Protein AF-A0AAW1Y6M0-F1 (afdb_monomer_lite)

pLDDT: mean 85.1, std 8.91, range [53.5, 96.62]

Organism: Rubus argutus (NCBI:txid59490)

InterPro domains:
  IPR032675 Leucine-rich repeat domain superfamily [G3DSA:3.80.10.10] (50-129)

Radius of gyration: 17.25 Å; chains: 1; bounding box: 47×34×32 Å

Structure (mmCIF, N/CA/C/O backbone):
data_AF-A0AAW1Y6M0-F1
#
_entry.id   AF-A0AAW1Y6M0-F1
#
loop_
_atom_site.group_PDB
_atom_site.id
_atom_site.type_symbol
_atom_site.label_atom_id
_atom_site.label_alt_id
_atom_site.label_comp_id
_atom_site.label_asym_id
_atom_site.label_entity_id
_atom_site.label_seq_id
_atom_site.pdbx_PDB_ins_code
_atom_site.Cartn_x
_atom_site.Cartn_y
_atom_site.Cartn_z
_atom_site.occupancy
_atom_site.B_iso_or_equiv
_atom_site.auth_seq_id
_atom_site.auth_comp_id
_atom_site.auth_asym_id
_atom_site.auth_atom_id
_atom_site.pdbx_PDB_model_num
ATOM 1 N N . MET A 1 1 ? -32.077 -2.156 14.453 1.00 53.50 1 MET A N 1
ATOM 2 C CA . MET A 1 1 ? -30.789 -2.657 14.988 1.00 53.50 1 MET A CA 1
ATOM 3 C C . MET A 1 1 ? -29.776 -1.527 14.926 1.00 53.50 1 MET A C 1
ATOM 5 O O . MET A 1 1 ? -29.776 -0.814 13.934 1.00 53.50 1 MET A O 1
ATOM 9 N N . ARG A 1 2 ? -28.956 -1.328 15.966 1.00 60.47 2 ARG A N 1
ATOM 10 C CA . ARG A 1 2 ? -27.793 -0.425 15.908 1.00 60.47 2 ARG A CA 1
ATOM 11 C C . ARG A 1 2 ? -26.609 -1.230 15.371 1.00 60.47 2 ARG A C 1
ATOM 13 O O . ARG A 1 2 ? -25.889 -1.836 16.154 1.00 60.47 2 ARG A O 1
ATOM 20 N N . SER A 1 3 ? -26.505 -1.330 14.051 1.00 79.19 3 SER A N 1
ATOM 21 C CA . SER A 1 3 ? -25.377 -1.980 13.378 1.00 79.19 3 SER A CA 1
ATOM 22 C C . SER A 1 3 ? -24.341 -0.925 12.987 1.00 79.19 3 SER A C 1
ATOM 24 O O . SER A 1 3 ? -24.707 0.204 12.664 1.00 79.19 3 SER A O 1
ATOM 26 N N . PHE A 1 4 ? -23.056 -1.284 13.019 1.00 87.88 4 PHE A N 1
ATOM 27 C CA . PHE A 1 4 ? -21.970 -0.439 12.505 1.00 87.88 4 PHE A CA 1
ATOM 28 C C . PHE A 1 4 ? -21.982 -0.327 10.973 1.00 87.88 4 PHE A C 1
ATOM 30 O O . PHE A 1 4 ? -21.366 0.579 10.416 1.00 87.88 4 PHE A O 1
ATOM 37 N N . PHE A 1 5 ? -22.703 -1.231 10.310 1.00 89.56 5 PHE A N 1
ATOM 38 C CA . PHE A 1 5 ? -22.874 -1.293 8.863 1.00 89.56 5 PHE A CA 1
ATOM 39 C C . PHE A 1 5 ? -24.365 -1.272 8.511 1.00 89.56 5 PHE A C 1
ATOM 41 O O . PHE A 1 5 ? -25.192 -1.814 9.251 1.00 89.56 5 PHE A O 1
ATOM 48 N N . GLN A 1 6 ? -24.696 -0.640 7.395 1.00 90.75 6 GLN A N 1
ATOM 49 C CA . GLN A 1 6 ? -26.041 -0.440 6.863 1.00 90.75 6 GLN A CA 1
ATOM 50 C C . GLN A 1 6 ? -26.037 -0.665 5.342 1.00 90.75 6 GLN A C 1
ATOM 52 O O . GLN A 1 6 ? -24.981 -0.922 4.775 1.00 90.75 6 GLN A O 1
ATOM 57 N N . ASP A 1 7 ? -27.196 -0.562 4.688 1.00 91.44 7 ASP A N 1
ATOM 58 C CA . ASP A 1 7 ? -27.326 -0.655 3.224 1.00 91.44 7 ASP A CA 1
ATOM 59 C C . ASP A 1 7 ? -26.705 -1.945 2.650 1.00 91.44 7 ASP A C 1
ATOM 61 O O . ASP A 1 7 ? -25.804 -1.911 1.814 1.00 91.44 7 ASP A O 1
ATOM 65 N N . PHE A 1 8 ? -27.144 -3.092 3.177 1.00 91.94 8 PHE A N 1
ATOM 66 C CA . PHE A 1 8 ? -26.684 -4.404 2.727 1.00 91.94 8 PHE A CA 1
ATOM 67 C C . PHE A 1 8 ? -27.268 -4.732 1.352 1.00 91.94 8 PHE A C 1
ATOM 69 O O . PHE A 1 8 ? -28.483 -4.668 1.165 1.00 91.94 8 PHE A O 1
ATOM 76 N N . GLU A 1 9 ? -26.407 -5.115 0.416 1.00 95.25 9 GLU A N 1
ATOM 77 C CA . GLU A 1 9 ? -26.808 -5.713 -0.855 1.00 95.25 9 GLU A CA 1
ATOM 78 C C . GLU A 1 9 ? -26.489 -7.201 -0.812 1.00 95.25 9 GLU A C 1
ATOM 80 O O . GLU A 1 9 ? -25.396 -7.598 -0.393 1.00 95.25 9 GLU A O 1
ATOM 85 N N . GLU A 1 10 ? -27.451 -8.012 -1.238 1.00 96.62 10 GLU A N 1
ATOM 86 C CA . GLU A 1 10 ? -27.356 -9.467 -1.262 1.00 96.62 10 GLU A CA 1
ATOM 87 C C . GLU A 1 10 ? -27.314 -9.967 -2.712 1.00 96.62 10 GLU A C 1
ATOM 89 O O . GLU A 1 10 ? -27.938 -9.380 -3.601 1.00 96.62 10 GLU A O 1
ATOM 94 N N . ASP A 1 11 ? -26.562 -11.038 -2.964 1.00 95.31 11 ASP A N 1
ATOM 95 C CA . ASP A 1 11 ? -26.618 -11.759 -4.233 1.00 95.31 11 ASP A CA 1
ATOM 96 C C . ASP A 1 11 ? -27.911 -12.587 -4.361 1.00 95.31 11 ASP A C 1
ATOM 98 O O . ASP A 1 11 ? -28.787 -12.592 -3.493 1.00 95.31 11 ASP A O 1
ATOM 102 N N . VAL A 1 12 ? -28.045 -13.305 -5.478 1.00 96.25 12 VAL A N 1
ATOM 103 C CA . VAL A 1 12 ? -29.213 -14.160 -5.750 1.00 96.25 12 VAL A CA 1
ATOM 104 C C . VAL A 1 12 ? -29.379 -15.312 -4.754 1.00 96.25 12 VAL A C 1
ATOM 106 O O . VAL A 1 12 ? -30.485 -15.834 -4.623 1.00 96.25 12 VAL A O 1
ATOM 109 N N . ASP A 1 13 ? -28.306 -15.690 -4.058 1.00 96.06 13 ASP A N 1
ATOM 110 C CA . ASP A 1 13 ? -28.282 -16.750 -3.052 1.00 96.06 13 ASP A CA 1
ATOM 111 C C . ASP A 1 13 ? -28.511 -16.196 -1.628 1.00 96.06 13 ASP A C 1
ATOM 113 O O . ASP A 1 13 ? -28.560 -16.964 -0.664 1.00 96.06 13 ASP A O 1
ATOM 117 N N . GLY A 1 14 ? -28.692 -14.875 -1.481 1.00 92.62 14 GLY A N 1
ATOM 118 C CA . GLY A 1 14 ? -28.895 -14.193 -0.200 1.00 92.62 14 GLY A CA 1
ATOM 119 C C . GLY A 1 14 ? -27.600 -13.898 0.565 1.00 92.62 14 GLY A C 1
ATOM 120 O O . GLY A 1 14 ? -27.649 -13.576 1.754 1.00 92.62 14 GLY A O 1
ATOM 121 N N . ASN A 1 15 ? -26.426 -14.021 -0.066 1.00 94.62 15 ASN A N 1
ATOM 122 C CA . ASN A 1 15 ? -25.161 -13.649 0.566 1.00 94.62 15 ASN A CA 1
ATOM 123 C C . ASN A 1 15 ? -24.948 -12.143 0.462 1.00 94.62 15 ASN A C 1
ATOM 125 O O . ASN A 1 15 ? -25.045 -11.571 -0.621 1.00 94.62 15 ASN A O 1
ATOM 129 N N . ILE A 1 16 ? -24.561 -11.508 1.568 1.00 93.19 16 ILE A N 1
ATOM 130 C CA . ILE A 1 16 ? -24.197 -10.089 1.575 1.00 93.19 16 ILE A CA 1
ATOM 131 C C . ILE A 1 16 ? -22.924 -9.890 0.741 1.00 93.19 16 ILE A C 1
ATOM 133 O O . ILE A 1 16 ? -21.850 -10.362 1.116 1.00 93.19 16 ILE A O 1
ATOM 137 N N . ILE A 1 17 ? -23.038 -9.143 -0.354 1.00 95.00 17 ILE A N 1
ATOM 138 C CA . ILE A 1 17 ? -21.933 -8.800 -1.261 1.00 95.00 17 ILE A CA 1
ATOM 139 C C . ILE A 1 17 ? -21.428 -7.370 -1.062 1.00 95.00 17 ILE A C 1
ATOM 141 O O . ILE A 1 17 ? -20.279 -7.072 -1.386 1.00 95.00 17 ILE A O 1
ATOM 145 N N . GLN A 1 18 ? -22.257 -6.490 -0.499 1.00 94.19 18 GLN A N 1
ATOM 146 C CA . GLN A 1 18 ? -21.902 -5.099 -0.243 1.00 94.19 18 GLN A CA 1
ATOM 147 C C . GLN A 1 18 ? -22.587 -4.602 1.028 1.00 94.19 18 GLN A C 1
ATOM 149 O O . GLN A 1 18 ? -23.691 -5.020 1.366 1.00 94.19 18 GLN A O 1
ATOM 154 N N . CYS A 1 19 ? -21.927 -3.698 1.745 1.00 93.69 19 CYS A N 1
ATOM 155 C CA . CYS A 1 19 ? -22.543 -2.922 2.813 1.00 93.69 19 CYS A CA 1
ATOM 156 C C . CYS A 1 19 ? -21.868 -1.554 2.914 1.00 93.69 19 CYS A C 1
ATOM 158 O O . CYS A 1 19 ? -20.705 -1.386 2.538 1.00 93.69 19 CYS A O 1
ATOM 160 N N . LYS A 1 20 ? -22.588 -0.577 3.453 1.00 92.00 20 LYS A N 1
ATOM 161 C CA . LYS A 1 20 ? -22.073 0.751 3.767 1.00 92.00 20 LYS A CA 1
ATOM 162 C C . LYS A 1 20 ? -21.692 0.819 5.245 1.00 92.00 20 LYS A C 1
ATOM 164 O O . LYS A 1 20 ? -22.472 0.447 6.119 1.00 92.00 20 LYS A O 1
ATOM 169 N N . MET A 1 21 ? -20.509 1.343 5.556 1.00 91.88 21 MET A N 1
ATOM 170 C CA . MET A 1 21 ? -20.187 1.724 6.933 1.00 91.88 21 MET A CA 1
ATOM 171 C C . MET A 1 21 ? -21.110 2.868 7.371 1.00 91.88 21 MET A C 1
ATOM 173 O O . MET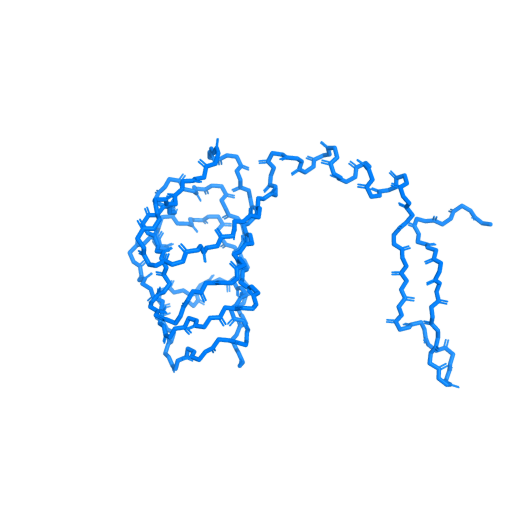 A 1 21 ? -21.293 3.839 6.640 1.00 91.88 21 MET A O 1
ATOM 177 N N . HIS A 1 22 ? -21.698 2.755 8.559 1.00 91.75 22 HIS A N 1
ATOM 178 C CA . HIS A 1 22 ? -22.562 3.796 9.103 1.00 91.75 22 HIS A CA 1
ATOM 179 C C . HIS A 1 22 ? -21.767 5.099 9.292 1.00 91.75 22 HIS A C 1
ATOM 181 O O . HIS A 1 22 ? -20.646 5.068 9.798 1.00 91.75 22 HIS A O 1
ATOM 187 N N . ASP A 1 23 ? -22.368 6.248 8.972 1.00 90.44 23 ASP A N 1
ATOM 188 C CA . ASP A 1 23 ? -21.667 7.544 8.929 1.00 90.44 23 ASP A CA 1
ATOM 189 C C . ASP A 1 23 ? -20.969 7.898 10.262 1.00 90.44 23 ASP A C 1
ATOM 191 O O . ASP A 1 23 ? -19.812 8.292 10.273 1.00 90.44 23 ASP A O 1
ATOM 195 N N . ILE A 1 24 ? -21.606 7.636 11.413 1.00 90.50 24 ILE A N 1
ATOM 196 C CA . ILE A 1 24 ? -20.981 7.785 12.747 1.00 90.50 24 ILE A CA 1
ATOM 197 C C . ILE A 1 24 ? -19.675 6.981 12.892 1.00 90.50 24 ILE A C 1
ATOM 199 O O . ILE A 1 24 ? -18.717 7.462 13.495 1.00 90.50 24 ILE A O 1
ATOM 203 N N . VAL A 1 25 ? -19.631 5.747 12.383 1.00 90.94 25 VAL A N 1
ATOM 204 C CA . VAL A 1 25 ? -18.423 4.906 12.444 1.00 90.94 25 VAL A CA 1
ATOM 205 C C . VAL A 1 25 ? -17.372 5.446 11.487 1.00 90.94 25 VAL A C 1
ATOM 207 O O . VAL A 1 25 ? -16.205 5.525 11.857 1.00 90.94 25 VAL A O 1
ATOM 210 N N . HIS A 1 26 ? -17.792 5.863 10.295 1.00 89.06 26 HIS A N 1
ATOM 211 C CA . HIS A 1 26 ? -16.921 6.503 9.319 1.00 89.06 26 HIS A CA 1
ATOM 212 C C . HIS A 1 26 ? -16.253 7.759 9.901 1.00 89.06 26 HIS A C 1
ATOM 214 O O . HIS A 1 26 ? -15.028 7.862 9.885 1.00 89.06 26 HIS A O 1
ATOM 220 N N . ASP A 1 27 ? -17.025 8.658 10.509 1.00 91.44 27 ASP A N 1
ATOM 221 C CA . ASP A 1 27 ? -16.513 9.888 11.121 1.00 91.44 27 ASP A CA 1
ATOM 222 C C . ASP A 1 27 ? -15.585 9.593 12.304 1.00 91.44 27 ASP A C 1
ATOM 224 O O . ASP A 1 27 ? -14.560 10.252 12.483 1.00 91.44 27 ASP A O 1
ATOM 228 N N . PHE A 1 28 ? -15.907 8.568 13.098 1.00 90.81 28 PHE A N 1
ATOM 229 C CA . PHE A 1 28 ? -15.057 8.130 14.200 1.00 90.81 28 PHE A CA 1
ATOM 230 C C . PHE A 1 28 ? -13.718 7.566 13.709 1.00 90.81 28 PHE A C 1
ATOM 232 O O . PHE A 1 28 ? -12.670 7.912 14.254 1.00 90.81 28 PHE A O 1
ATOM 239 N N . VAL A 1 29 ? -13.734 6.736 12.663 1.00 88.56 29 VAL A N 1
ATOM 240 C CA . VAL A 1 29 ? -12.511 6.221 12.035 1.00 88.56 29 VAL A CA 1
ATOM 241 C C . VAL A 1 29 ? -11.697 7.374 11.458 1.00 88.56 29 VAL A C 1
ATOM 243 O O . VAL A 1 29 ? -10.518 7.476 11.781 1.00 88.56 29 VAL A O 1
ATOM 246 N N . LEU A 1 30 ? -12.319 8.291 10.708 1.00 86.50 30 LEU A N 1
ATOM 247 C CA . LEU A 1 30 ? -11.642 9.475 10.173 1.00 86.50 30 LEU A CA 1
ATOM 248 C C . LEU A 1 30 ? -10.982 10.307 11.273 1.00 86.50 30 LEU A C 1
ATOM 250 O O . LEU A 1 30 ? -9.843 10.738 11.112 1.00 86.50 30 LEU A O 1
ATOM 254 N N . TYR A 1 31 ? -11.661 10.503 12.402 1.00 88.56 31 TYR A N 1
ATOM 255 C CA . TYR A 1 31 ? -11.101 11.224 13.540 1.00 88.56 31 TYR A CA 1
ATOM 256 C C . TYR A 1 31 ? -9.848 10.541 14.109 1.00 88.56 31 TYR A C 1
ATOM 258 O O . TYR A 1 31 ? -8.872 11.224 14.424 1.00 88.56 31 TYR A O 1
ATOM 266 N N . LEU A 1 32 ? -9.861 9.209 14.226 1.00 87.12 32 LEU A N 1
ATOM 267 C CA . LEU A 1 32 ? -8.729 8.434 14.740 1.00 87.12 32 LEU A CA 1
ATOM 268 C C . LEU A 1 32 ? -7.566 8.345 13.748 1.00 87.12 32 LEU A C 1
ATOM 270 O O . LEU A 1 32 ? -6.414 8.314 14.170 1.00 87.12 32 LEU A O 1
ATOM 274 N N . THR A 1 33 ? -7.850 8.295 12.446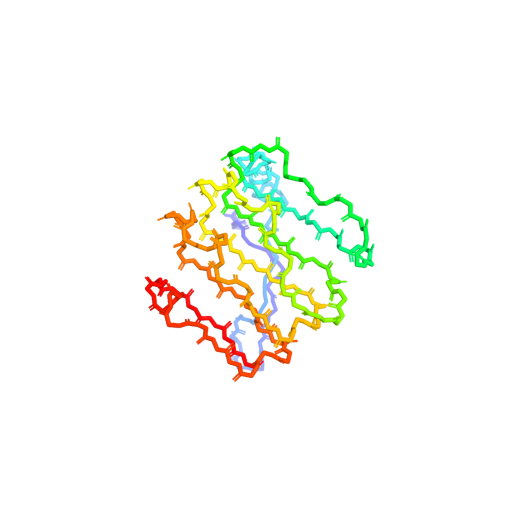 1.00 87.19 33 THR A N 1
ATOM 275 C CA . THR A 1 33 ? -6.839 8.031 11.412 1.00 87.19 33 THR A CA 1
ATOM 276 C C . THR A 1 33 ? -6.378 9.275 10.662 1.00 87.19 33 THR A C 1
ATOM 278 O O . THR A 1 33 ? -5.583 9.141 9.735 1.00 87.19 33 THR A O 1
ATOM 281 N N . LYS A 1 34 ? -6.857 10.472 11.022 1.00 81.62 34 LYS A N 1
ATOM 282 C CA . LYS A 1 34 ? -6.595 11.727 10.288 1.00 81.62 34 LYS A CA 1
ATOM 283 C C . LYS A 1 34 ? -5.109 12.008 10.022 1.00 81.62 34 LYS A C 1
ATOM 285 O O . LYS A 1 34 ? -4.783 12.559 8.979 1.00 81.62 34 LYS A O 1
ATOM 290 N N . ASP A 1 35 ? -4.234 11.595 10.939 1.00 84.31 35 ASP A N 1
ATOM 291 C CA . ASP A 1 35 ? -2.785 11.814 10.850 1.00 84.31 35 ASP A CA 1
ATOM 292 C C . ASP A 1 35 ? -2.028 10.539 10.421 1.00 84.31 35 ASP A C 1
ATOM 294 O O . ASP A 1 35 ? -0.845 10.586 10.093 1.00 84.31 35 ASP A O 1
ATOM 298 N N . GLU A 1 36 ? -2.714 9.389 10.395 1.00 91.00 36 GLU A N 1
ATOM 299 C CA . GLU A 1 36 ? -2.124 8.085 10.071 1.00 91.00 36 GLU A CA 1
ATOM 300 C C . GLU A 1 36 ? -2.376 7.668 8.612 1.00 91.00 36 GLU A C 1
ATOM 302 O O . GLU A 1 36 ? -1.573 6.920 8.051 1.00 91.00 36 GLU A O 1
ATOM 307 N N . CYS A 1 37 ? -3.462 8.138 7.987 1.00 91.19 37 CYS A N 1
ATOM 308 C CA . CYS A 1 37 ? -3.855 7.799 6.617 1.00 91.19 37 CYS A CA 1
ATOM 309 C C . CYS A 1 37 ? -3.691 8.998 5.681 1.00 91.19 37 CYS A C 1
ATOM 311 O O . CYS A 1 37 ? -4.374 10.009 5.825 1.00 91.19 37 CYS A O 1
ATOM 313 N N . PHE A 1 38 ? -2.840 8.860 4.666 1.00 91.94 38 PHE A N 1
ATOM 314 C CA . PHE A 1 38 ? -2.576 9.905 3.687 1.00 91.94 38 PHE A CA 1
ATOM 315 C C . PHE A 1 38 ? -2.837 9.416 2.264 1.00 91.94 38 PHE A C 1
ATOM 317 O O . PHE A 1 38 ? -2.399 8.336 1.863 1.00 91.94 38 PHE A O 1
ATOM 324 N N . THR A 1 39 ? -3.539 10.234 1.483 1.00 91.06 39 THR A N 1
ATOM 325 C CA . THR A 1 39 ? -3.769 9.989 0.056 1.00 91.06 39 THR A CA 1
ATOM 326 C C . THR A 1 39 ? -3.048 11.056 -0.747 1.00 91.06 39 THR A C 1
ATOM 328 O O . THR A 1 39 ? -3.272 12.247 -0.543 1.00 91.06 39 THR A O 1
ATOM 331 N N . MET A 1 40 ? -2.194 10.627 -1.671 1.00 90.00 40 MET A N 1
ATOM 332 C CA . MET A 1 40 ? -1.409 11.503 -2.528 1.00 90.00 40 MET A CA 1
ATOM 333 C C . MET A 1 40 ? -1.820 11.301 -3.983 1.00 90.00 40 MET A C 1
ATOM 335 O O . MET A 1 40 ? -1.725 10.202 -4.528 1.00 90.00 40 MET A O 1
ATOM 339 N N . VAL A 1 41 ? -2.257 12.383 -4.622 1.00 90.06 41 VAL A N 1
ATOM 340 C CA . VAL A 1 41 ? -2.494 12.414 -6.066 1.00 90.06 41 VAL A CA 1
ATOM 341 C C . VAL A 1 41 ? -1.185 12.771 -6.753 1.00 90.06 41 VAL A C 1
ATOM 343 O O . VAL A 1 41 ? -0.595 13.802 -6.444 1.00 90.06 41 VAL A O 1
ATOM 346 N N . VAL A 1 42 ? -0.742 11.935 -7.685 1.00 84.19 42 VAL A N 1
ATOM 347 C CA . VAL A 1 42 ? 0.547 12.091 -8.363 1.00 84.19 42 VAL A CA 1
ATOM 348 C C . VAL A 1 42 ? 0.317 12.705 -9.744 1.00 84.19 42 VAL A C 1
ATOM 350 O O . VAL A 1 42 ? -0.029 11.993 -10.685 1.00 84.19 42 VAL A O 1
ATOM 353 N N . LYS A 1 43 ? 0.469 14.028 -9.899 1.00 72.81 43 LYS A N 1
ATOM 354 C CA . LYS A 1 43 ? 0.243 14.687 -11.196 1.00 72.81 43 LYS A CA 1
ATOM 355 C C . LYS A 1 43 ? 1.572 14.922 -11.915 1.00 72.81 43 LYS A C 1
ATOM 357 O O . LYS A 1 43 ? 2.264 15.910 -11.717 1.00 72.81 43 LYS A O 1
ATOM 362 N N . GLY A 1 44 ? 1.909 14.013 -12.827 1.00 65.75 44 GLY A N 1
ATOM 363 C CA . GLY A 1 44 ? 3.092 14.143 -13.683 1.00 65.75 44 GLY A CA 1
ATOM 364 C C . GLY A 1 44 ? 4.424 13.876 -12.969 1.00 65.75 44 GLY A C 1
ATOM 365 O O . GLY A 1 44 ? 4.521 13.850 -11.749 1.00 65.75 44 GLY A O 1
ATOM 366 N N . ALA A 1 45 ? 5.477 13.641 -13.756 1.00 59.91 45 ALA A N 1
ATOM 367 C CA . ALA A 1 45 ? 6.760 13.128 -13.260 1.00 59.91 45 ALA A CA 1
ATOM 368 C C . ALA A 1 45 ? 7.612 14.140 -12.459 1.00 59.91 45 ALA A C 1
ATOM 370 O O . ALA A 1 45 ? 8.601 13.746 -11.850 1.00 59.91 45 ALA A O 1
ATOM 371 N N . ASN A 1 46 ? 7.254 15.431 -12.466 1.00 60.78 46 ASN A N 1
ATOM 372 C CA . ASN A 1 46 ? 8.100 16.517 -11.948 1.00 60.78 46 ASN A CA 1
ATOM 373 C C . ASN A 1 46 ? 7.538 17.215 -10.699 1.00 60.78 46 ASN A C 1
ATOM 375 O O . ASN A 1 46 ? 8.126 18.19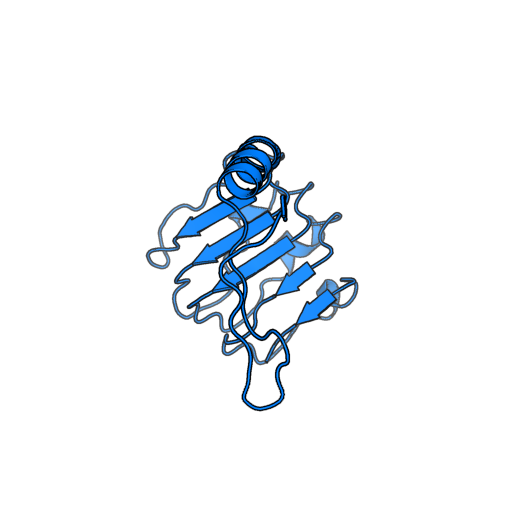6 -10.235 1.00 60.78 46 ASN A O 1
ATOM 379 N N . GLU A 1 47 ? 6.405 16.764 -10.162 1.00 68.44 47 GLU A N 1
ATOM 380 C CA . GLU A 1 47 ? 5.880 17.326 -8.919 1.00 68.44 47 GLU A CA 1
ATOM 381 C C . GLU A 1 47 ? 6.706 16.847 -7.725 1.00 68.44 47 GLU A C 1
ATOM 383 O O . GLU A 1 47 ? 7.023 15.664 -7.584 1.00 68.44 47 GLU A O 1
ATOM 388 N N . ARG A 1 48 ? 7.076 17.788 -6.851 1.00 72.56 48 ARG A N 1
ATOM 389 C CA . ARG A 1 48 ? 7.714 17.441 -5.582 1.00 72.56 48 ARG A CA 1
ATOM 390 C C . ARG A 1 48 ? 6.680 16.768 -4.697 1.00 72.56 48 ARG A C 1
ATOM 392 O O . ARG A 1 48 ? 5.677 17.373 -4.334 1.00 72.56 48 ARG A O 1
ATOM 399 N N . MET A 1 49 ? 6.959 15.520 -4.364 1.00 80.88 49 MET A N 1
ATOM 400 C CA . MET A 1 49 ? 6.154 14.726 -3.454 1.00 80.88 49 MET A CA 1
ATOM 401 C C . MET A 1 49 ? 6.747 14.871 -2.059 1.00 80.88 49 MET A C 1
ATOM 403 O O . MET A 1 49 ? 7.938 14.639 -1.865 1.00 80.88 49 MET A O 1
ATOM 407 N N . GLU A 1 50 ? 5.926 15.264 -1.094 1.00 83.88 50 GLU A N 1
ATOM 408 C CA . GLU A 1 50 ? 6.308 15.354 0.313 1.00 83.88 50 GLU A CA 1
ATOM 409 C C . GLU A 1 50 ? 5.168 14.792 1.161 1.00 83.88 50 GLU A C 1
ATOM 411 O O . GLU A 1 50 ? 3.989 14.990 0.856 1.00 83.88 50 GLU A O 1
ATOM 416 N N . LEU A 1 51 ? 5.520 14.051 2.210 1.00 85.31 51 LEU A N 1
ATOM 417 C CA . LEU A 1 51 ? 4.556 13.548 3.183 1.00 85.31 51 LEU A CA 1
ATOM 418 C C . LEU A 1 51 ? 4.421 14.540 4.342 1.00 85.31 51 LEU A C 1
ATOM 420 O O . LEU A 1 51 ? 5.406 15.179 4.710 1.00 85.31 51 LEU A O 1
ATOM 424 N N . PRO A 1 52 ? 3.230 14.650 4.955 1.00 81.69 52 PRO A N 1
ATOM 425 C CA . PRO A 1 52 ? 2.960 15.630 6.010 1.00 81.69 52 PRO A CA 1
ATOM 426 C C . PRO A 1 52 ? 3.714 15.365 7.325 1.00 81.69 52 PRO A C 1
ATOM 428 O O . PRO A 1 52 ? 3.677 16.202 8.223 1.00 81.69 52 PRO A O 1
ATOM 431 N N . GLY A 1 53 ? 4.397 14.225 7.456 1.00 81.25 53 GLY A N 1
ATOM 432 C CA . GLY A 1 53 ? 5.245 13.899 8.597 1.00 81.25 53 GLY A CA 1
ATOM 433 C C . GLY A 1 53 ? 5.512 12.402 8.735 1.00 81.25 53 GLY A C 1
ATOM 434 O O . GLY A 1 53 ? 5.004 11.586 7.963 1.00 81.25 53 GLY A O 1
ATOM 435 N N . ASP A 1 54 ? 6.284 12.047 9.762 1.00 82.62 54 ASP A N 1
ATOM 436 C CA . ASP A 1 54 ? 6.678 10.664 10.059 1.00 82.62 54 ASP A CA 1
ATOM 437 C C . ASP A 1 54 ? 5.556 9.839 10.712 1.00 82.62 54 ASP A C 1
ATOM 439 O O . ASP A 1 54 ? 5.738 8.644 10.910 1.00 82.62 54 ASP A O 1
ATOM 443 N N . GLU A 1 55 ? 4.400 10.427 11.038 1.00 87.31 55 GLU A N 1
ATOM 444 C CA . GLU A 1 55 ? 3.255 9.728 11.656 1.00 87.31 55 GLU A CA 1
ATOM 445 C C . GLU A 1 55 ? 2.390 8.955 10.644 1.00 87.31 55 GLU A C 1
ATO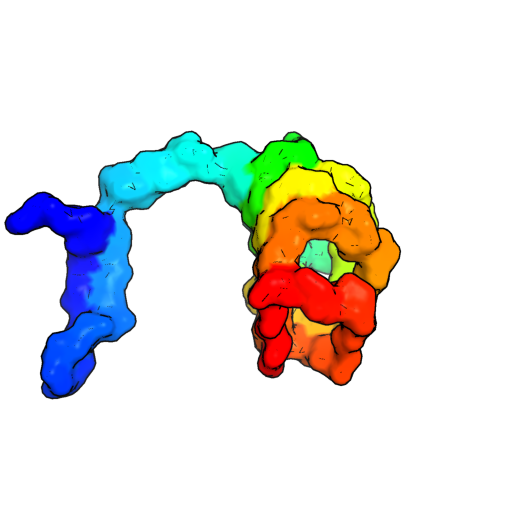M 447 O O . GLU A 1 55 ? 1.571 8.122 11.035 1.00 87.31 55 GLU A O 1
ATOM 452 N N . VAL A 1 56 ? 2.591 9.183 9.339 1.00 92.06 56 VAL A N 1
ATOM 453 C CA . VAL A 1 56 ? 1.822 8.513 8.283 1.00 92.06 56 VAL A CA 1
ATOM 454 C C . VAL A 1 56 ? 2.119 7.015 8.277 1.00 92.06 56 VAL A C 1
ATOM 456 O O . VAL A 1 56 ? 3.216 6.572 7.935 1.00 92.06 56 VAL A O 1
ATOM 459 N N . ARG A 1 57 ? 1.095 6.216 8.579 1.00 94.00 57 ARG A N 1
ATOM 460 C CA . ARG A 1 57 ? 1.162 4.749 8.600 1.00 94.00 57 ARG A CA 1
ATOM 461 C C . ARG A 1 57 ? 0.592 4.109 7.347 1.00 94.00 57 ARG A C 1
ATOM 463 O O . ARG A 1 57 ? 1.005 3.003 6.999 1.00 94.00 57 ARG A O 1
ATOM 470 N N . HIS A 1 58 ? -0.331 4.775 6.670 1.00 93.62 58 HIS A N 1
ATOM 471 C CA . HIS A 1 58 ? -1.013 4.249 5.497 1.00 93.62 58 HIS A CA 1
ATOM 472 C C . HIS A 1 58 ? -0.972 5.287 4.382 1.00 93.62 58 HIS A C 1
ATOM 474 O O . HIS A 1 58 ? -1.568 6.355 4.500 1.00 93.62 58 HIS A O 1
ATOM 480 N N . LEU A 1 59 ? -0.265 4.969 3.301 1.00 93.12 59 LEU A N 1
ATOM 481 C CA . LEU A 1 59 ? -0.144 5.827 2.130 1.00 93.12 59 LEU A CA 1
ATOM 482 C C . LEU A 1 59 ? -0.855 5.194 0.935 1.00 93.12 59 LEU A C 1
ATOM 484 O O . LEU A 1 59 ? -0.576 4.051 0.572 1.00 93.12 59 LEU A O 1
ATOM 488 N N . THR A 1 60 ? -1.724 5.976 0.300 1.00 92.94 60 THR A N 1
ATOM 489 C CA . THR A 1 60 ? -2.355 5.636 -0.977 1.00 92.94 60 THR A CA 1
ATOM 490 C C . THR A 1 60 ? -1.893 6.601 -2.062 1.00 92.94 60 THR A C 1
ATOM 492 O O . THR A 1 60 ? -2.074 7.810 -1.931 1.00 92.94 60 THR A O 1
ATOM 495 N N . LEU A 1 61 ? -1.316 6.073 -3.140 1.00 91.44 61 LEU A N 1
ATOM 496 C CA . LEU A 1 61 ? -0.984 6.824 -4.348 1.00 91.44 61 LEU A CA 1
ATOM 497 C C . LEU A 1 61 ? -2.108 6.695 -5.371 1.00 91.44 61 LEU A C 1
ATOM 499 O O . LEU A 1 61 ? -2.537 5.586 -5.684 1.00 91.44 61 LEU A O 1
ATOM 503 N N . LEU A 1 62 ? -2.557 7.824 -5.912 1.00 91.62 62 LEU A N 1
ATOM 504 C CA . LEU A 1 62 ? -3.575 7.874 -6.955 1.00 91.62 62 LEU A CA 1
ATOM 505 C C . LEU A 1 62 ? -2.990 8.440 -8.244 1.00 91.62 62 LEU A C 1
ATOM 507 O O . LEU A 1 62 ? -2.319 9.476 -8.219 1.00 91.62 62 LEU A O 1
ATOM 511 N N . PHE A 1 63 ? -3.324 7.799 -9.363 1.00 90.06 63 PHE A N 1
ATOM 512 C CA . PHE A 1 63 ? -3.035 8.295 -10.711 1.00 90.06 63 PHE A CA 1
ATOM 513 C C . PHE A 1 63 ? -1.543 8.458 -11.026 1.00 90.06 63 PHE A C 1
ATOM 515 O O . PHE A 1 63 ? -1.177 9.325 -11.822 1.00 90.06 63 PHE A O 1
ATOM 522 N N . ALA A 1 64 ? -0.671 7.636 -10.428 1.00 87.81 64 ALA A N 1
ATOM 523 C CA . ALA A 1 64 ? 0.753 7.703 -10.733 1.00 87.81 64 ALA A CA 1
ATOM 524 C C . ALA A 1 64 ? 0.992 7.417 -12.228 1.00 87.81 64 ALA A C 1
ATOM 526 O O . ALA A 1 64 ? 0.493 6.407 -12.745 1.00 87.81 64 ALA A O 1
ATOM 527 N N . PRO A 1 65 ? 1.718 8.306 -12.936 1.00 88.19 65 PRO A N 1
ATOM 528 C CA . PRO A 1 65 ? 1.942 8.172 -14.366 1.00 88.19 65 PRO A CA 1
ATOM 529 C C . PRO A 1 65 ? 2.780 6.932 -14.676 1.00 88.19 65 PRO A C 1
ATOM 531 O O . PRO A 1 65 ? 3.373 6.315 -13.792 1.00 88.19 65 PRO A O 1
ATOM 534 N N . GLU A 1 66 ? 2.836 6.579 -15.958 1.00 89.69 66 GLU A N 1
ATOM 535 C CA . GLU A 1 66 ? 3.642 5.448 -16.399 1.00 89.69 66 GLU A CA 1
ATOM 536 C C . GLU A 1 66 ? 5.127 5.683 -16.116 1.00 89.69 66 GLU A C 1
ATOM 538 O O . GLU A 1 66 ? 5.688 6.702 -16.524 1.00 89.69 66 GLU A O 1
ATOM 543 N N . GLY A 1 67 ? 5.756 4.750 -15.401 1.00 88.38 67 GLY A N 1
ATOM 544 C CA . GLY A 1 67 ? 7.157 4.873 -15.017 1.00 88.38 67 GLY A CA 1
ATOM 545 C C . GLY A 1 67 ? 7.521 4.152 -13.718 1.00 88.38 67 GLY A C 1
ATOM 546 O O . GLY A 1 67 ? 6.701 3.430 -13.147 1.00 88.38 67 GLY A O 1
ATOM 547 N N . PRO A 1 68 ? 8.766 4.324 -13.244 1.00 86.69 68 PRO A N 1
ATOM 548 C CA . PRO A 1 68 ? 9.213 3.729 -11.993 1.00 86.69 68 PRO A CA 1
ATOM 549 C C . PRO A 1 68 ? 8.456 4.314 -10.797 1.00 86.69 68 PRO A C 1
ATOM 551 O O . PRO A 1 68 ? 8.105 5.495 -10.782 1.00 86.69 68 PRO A O 1
ATOM 554 N N . PHE A 1 69 ? 8.271 3.502 -9.757 1.00 85.25 69 PHE A N 1
ATOM 555 C CA . PHE A 1 69 ? 7.715 3.959 -8.489 1.00 85.25 69 PHE A CA 1
ATOM 556 C C . PHE A 1 69 ? 8.566 5.105 -7.908 1.00 85.25 69 PHE A C 1
ATOM 558 O O . PHE A 1 69 ? 9.763 4.908 -7.658 1.00 85.25 69 PHE A O 1
ATOM 565 N N . PRO A 1 70 ? 7.976 6.285 -7.634 1.00 77.94 70 PRO A N 1
ATOM 566 C CA . PRO A 1 70 ? 8.697 7.393 -7.023 1.00 77.94 70 PRO A CA 1
ATOM 567 C C . PRO A 1 70 ? 8.966 7.083 -5.548 1.00 77.94 70 PRO A C 1
ATOM 569 O O . PRO A 1 70 ? 8.080 7.159 -4.708 1.00 77.94 70 PRO A O 1
ATOM 572 N N . VAL A 1 71 ? 10.198 6.702 -5.219 1.00 79.69 71 VAL A N 1
ATOM 573 C CA . VAL A 1 71 ? 10.570 6.301 -3.850 1.00 79.69 71 VAL A CA 1
ATOM 574 C C . VAL A 1 71 ? 11.222 7.412 -3.023 1.00 79.69 71 VAL A C 1
ATOM 576 O O . VAL A 1 71 ? 11.312 7.301 -1.805 1.00 79.69 71 VAL A O 1
ATOM 579 N N . SER A 1 72 ? 11.669 8.498 -3.653 1.00 80.62 72 SER A N 1
ATOM 580 C CA . SER A 1 72 ? 12.505 9.530 -3.017 1.00 80.62 72 SER A CA 1
ATOM 581 C C . SER A 1 72 ? 11.849 10.222 -1.818 1.00 80.62 72 SER A C 1
ATOM 583 O O . SER A 1 72 ? 12.526 10.544 -0.843 1.00 80.62 72 SER A O 1
ATOM 585 N N . PHE A 1 73 ? 10.532 10.421 -1.856 1.00 83.94 73 PHE A N 1
ATOM 586 C CA . PHE A 1 73 ? 9.788 11.081 -0.783 1.00 83.94 73 PHE A CA 1
ATOM 587 C C . PHE A 1 73 ? 9.497 10.165 0.419 1.00 83.94 73 PHE A C 1
ATOM 589 O O . PHE A 1 73 ? 9.032 10.639 1.453 1.00 83.94 73 PHE A O 1
ATOM 596 N N . LEU A 1 74 ? 9.795 8.864 0.304 1.00 86.38 74 LEU A N 1
ATOM 597 C CA . LEU A 1 74 ? 9.588 7.866 1.357 1.00 86.38 74 LEU A CA 1
ATOM 598 C C . LEU A 1 74 ? 10.783 7.728 2.312 1.00 86.38 74 LEU A C 1
ATOM 600 O O . LEU A 1 74 ? 10.702 6.988 3.291 1.00 86.38 74 LEU A O 1
ATOM 604 N N . ASN A 1 75 ? 11.888 8.438 2.062 1.00 81.44 75 ASN A N 1
ATOM 605 C CA . ASN A 1 75 ? 13.148 8.270 2.797 1.00 81.44 75 ASN A CA 1
ATOM 606 C C . ASN A 1 75 ? 13.027 8.447 4.324 1.00 81.44 75 ASN A C 1
ATOM 608 O O . ASN A 1 75 ? 13.809 7.853 5.066 1.00 81.44 75 ASN A O 1
ATOM 612 N N . ASN A 1 76 ? 12.047 9.221 4.800 1.00 79.56 76 ASN A N 1
ATOM 613 C CA . ASN A 1 76 ? 11.815 9.453 6.230 1.00 79.56 76 ASN A CA 1
ATOM 614 C C . ASN A 1 76 ? 10.585 8.717 6.792 1.00 79.56 76 ASN A C 1
ATOM 616 O O . ASN A 1 76 ? 10.336 8.766 7.990 1.00 79.56 76 ASN A O 1
ATOM 620 N N . SER A 1 77 ? 9.857 7.943 5.984 1.00 87.62 77 SER A N 1
ATOM 621 C CA . SER A 1 77 ? 8.574 7.324 6.358 1.00 87.62 77 SER A CA 1
ATOM 622 C C . SER A 1 77 ? 8.726 6.049 7.198 1.00 87.62 77 SER A C 1
ATOM 624 O O . SER A 1 77 ? 8.200 4.988 6.868 1.00 87.62 77 SER A O 1
ATOM 626 N N . LYS A 1 78 ? 9.455 6.129 8.314 1.00 87.94 78 LYS A N 1
ATOM 627 C CA . LYS A 1 78 ? 9.816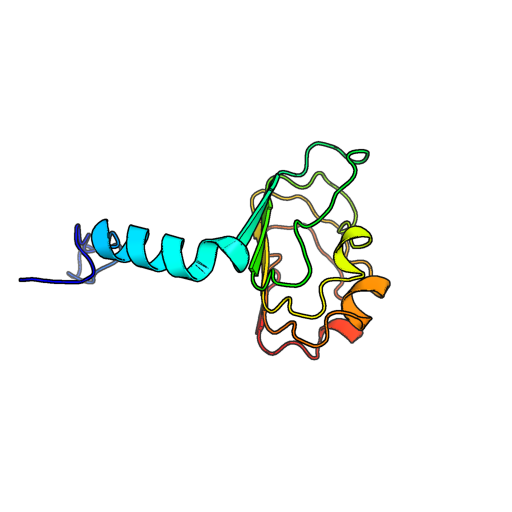 4.970 9.150 1.00 87.94 78 LYS A CA 1
ATOM 628 C C . LYS A 1 78 ? 8.621 4.293 9.815 1.00 87.94 78 LYS A C 1
ATOM 630 O O . LYS A 1 78 ? 8.720 3.115 10.147 1.00 87.94 78 LYS A O 1
ATOM 635 N N . SER A 1 79 ? 7.519 5.014 10.025 1.00 91.38 79 SER A N 1
ATOM 636 C CA . SER A 1 79 ? 6.300 4.461 10.623 1.00 91.38 79 SER A CA 1
ATOM 637 C C . SER A 1 79 ? 5.358 3.816 9.603 1.00 91.38 79 SER A C 1
ATOM 639 O O . SER A 1 79 ? 4.395 3.163 10.017 1.00 91.38 79 SER A O 1
ATOM 641 N N . LEU A 1 80 ? 5.638 3.963 8.299 1.00 92.88 80 LEU A N 1
ATOM 642 C CA . LEU A 1 80 ? 4.764 3.502 7.229 1.00 92.88 80 LEU A CA 1
ATOM 643 C C . LEU A 1 80 ? 4.573 1.987 7.318 1.00 92.88 80 LEU A C 1
ATOM 645 O O . LEU A 1 80 ? 5.537 1.227 7.365 1.00 92.88 80 LEU A O 1
ATOM 649 N N . ARG A 1 81 ? 3.312 1.554 7.347 1.00 93.62 81 ARG A N 1
ATOM 650 C CA . ARG A 1 81 ? 2.881 0.154 7.472 1.00 93.62 81 ARG A CA 1
ATOM 651 C C . ARG A 1 81 ? 2.223 -0.363 6.207 1.00 93.62 81 ARG A C 1
ATOM 653 O O . ARG A 1 81 ? 2.383 -1.541 5.889 1.00 93.62 81 ARG A O 1
ATOM 660 N N . THR A 1 82 ? 1.515 0.506 5.495 1.00 93.06 82 THR A N 1
ATOM 661 C CA . THR A 1 82 ? 0.825 0.169 4.250 1.00 93.06 82 THR A CA 1
ATOM 662 C C . THR A 1 82 ? 1.183 1.167 3.166 1.00 93.06 82 THR A C 1
ATOM 664 O O . THR A 1 82 ? 1.095 2.377 3.380 1.00 93.06 82 THR A O 1
ATOM 667 N N . LEU A 1 83 ? 1.526 0.638 1.997 1.00 92.31 83 LEU A N 1
ATOM 668 C CA . LEU A 1 83 ? 1.702 1.398 0.772 1.00 92.31 83 LEU A CA 1
ATOM 669 C C . LEU A 1 83 ? 0.850 0.773 -0.331 1.00 92.31 83 LEU A C 1
ATOM 671 O O . LEU A 1 83 ? 1.031 -0.395 -0.672 1.00 92.31 83 LEU A O 1
ATOM 675 N N . THR A 1 84 ? -0.065 1.562 -0.878 1.00 92.81 84 THR A N 1
ATOM 676 C CA . THR A 1 84 ? -0.997 1.136 -1.923 1.00 92.81 84 THR A CA 1
ATOM 677 C C . THR A 1 84 ? -0.969 2.110 -3.090 1.00 92.81 84 THR A C 1
ATOM 679 O O . THR A 1 84 ? -0.803 3.313 -2.892 1.00 92.81 84 THR A O 1
ATOM 682 N N . SER A 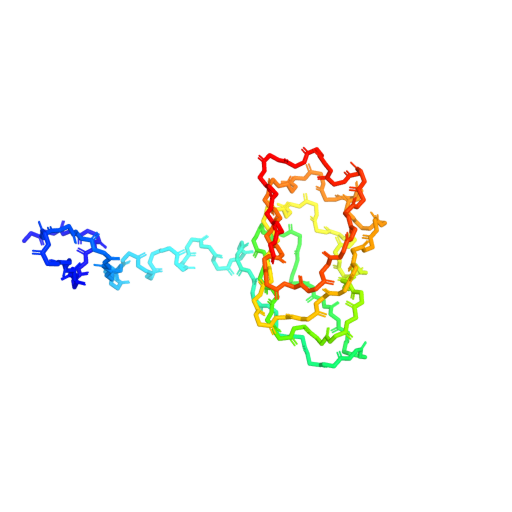1 85 ? -1.189 1.607 -4.302 1.00 91.69 85 SER A N 1
ATOM 683 C CA . SER A 1 85 ? -1.479 2.433 -5.478 1.00 91.69 85 SER A CA 1
ATOM 684 C C . SER A 1 85 ? -2.834 2.083 -6.091 1.00 91.69 85 SER A C 1
ATOM 686 O O . SER A 1 85 ? -3.147 0.900 -6.215 1.00 91.69 85 SER A O 1
ATOM 688 N N . PHE A 1 86 ? -3.575 3.086 -6.558 1.00 91.12 86 PHE A N 1
ATOM 689 C CA . PHE A 1 86 ? -4.760 2.916 -7.404 1.00 91.12 86 PHE A CA 1
ATOM 690 C C . PHE A 1 86 ? -4.650 3.758 -8.674 1.00 91.12 86 PHE A C 1
ATOM 692 O O . PHE A 1 86 ? -3.994 4.805 -8.688 1.00 91.12 86 PHE A O 1
ATOM 699 N N . ASP A 1 87 ? -5.275 3.269 -9.748 1.00 90.38 87 ASP A N 1
ATOM 700 C CA . ASP A 1 87 ? -5.316 3.909 -11.070 1.00 90.38 87 ASP A CA 1
ATOM 701 C C . ASP A 1 87 ? -3.944 4.393 -11.563 1.00 90.38 87 ASP A C 1
ATOM 703 O O . ASP A 1 87 ? -3.807 5.440 -12.193 1.00 90.38 87 ASP A O 1
ATOM 707 N N . SER A 1 88 ? -2.907 3.630 -11.231 1.00 90.56 88 SER A N 1
ATOM 708 C CA . SER A 1 88 ? -1.505 3.955 -11.478 1.00 90.56 88 SER A CA 1
ATOM 709 C C . SER A 1 88 ? -0.931 3.066 -12.584 1.00 90.56 88 SER A C 1
ATOM 711 O O . SER A 1 88 ? -1.502 2.030 -12.917 1.00 90.56 88 SER A O 1
ATOM 713 N N . LYS A 1 89 ? 0.183 3.485 -13.194 1.00 91.19 89 LYS A N 1
ATOM 714 C CA . LYS A 1 89 ? 0.830 2.762 -14.308 1.00 91.19 89 LYS A CA 1
ATOM 715 C C . LYS A 1 89 ? 2.299 2.443 -14.030 1.00 91.19 89 LYS A C 1
ATOM 717 O O . LYS A 1 89 ? 3.160 2.581 -14.893 1.00 91.19 89 LYS A O 1
ATOM 722 N N . LEU A 1 90 ? 2.598 2.030 -12.810 1.00 89.81 90 LEU A N 1
ATOM 723 C CA . LEU A 1 90 ? 3.963 1.792 -12.360 1.00 89.81 90 LEU A CA 1
ATOM 724 C C . LEU A 1 90 ? 4.597 0.612 -13.112 1.00 89.81 90 LEU A C 1
ATOM 726 O O . LEU A 1 90 ? 4.022 -0.468 -13.176 1.00 89.81 90 LEU A O 1
ATOM 730 N N . THR A 1 91 ? 5.785 0.795 -13.676 1.00 90.94 91 THR A N 1
ATOM 731 C CA . THR A 1 91 ? 6.470 -0.240 -14.476 1.00 90.94 91 THR A CA 1
ATOM 732 C C . THR A 1 91 ? 7.580 -0.949 -13.706 1.00 90.94 91 THR A C 1
ATOM 734 O O . THR A 1 91 ? 7.978 -2.056 -14.057 1.00 90.94 91 THR A O 1
ATOM 737 N N . SER A 1 92 ? 8.090 -0.334 -12.638 1.00 87.50 92 SER A N 1
ATOM 738 C CA . SER A 1 92 ? 9.155 -0.900 -11.809 1.00 87.50 92 SER A CA 1
ATOM 739 C C . SER A 1 92 ? 9.148 -0.323 -10.396 1.00 87.50 92 SER A C 1
ATOM 741 O O . SER A 1 92 ? 8.512 0.697 -10.123 1.00 87.50 92 SER A O 1
ATOM 743 N N . ILE A 1 93 ? 9.870 -0.980 -9.487 1.00 84.50 93 ILE A N 1
ATOM 744 C CA . ILE A 1 93 ? 9.997 -0.574 -8.086 1.00 84.50 93 ILE A CA 1
ATOM 745 C C . ILE A 1 93 ? 11.468 -0.264 -7.787 1.00 84.50 93 ILE A C 1
ATOM 747 O O . ILE A 1 93 ? 12.333 -1.120 -7.965 1.00 84.50 93 ILE A O 1
ATOM 751 N N . GLY A 1 94 ? 11.765 0.952 -7.319 1.00 78.38 94 GLY A N 1
ATOM 752 C CA . GLY A 1 94 ? 13.111 1.323 -6.874 1.00 78.38 94 GLY A CA 1
ATOM 753 C C . GLY A 1 94 ? 13.403 0.796 -5.468 1.00 78.38 94 GLY A C 1
ATOM 754 O O . GLY A 1 94 ? 12.626 1.040 -4.559 1.00 78.38 94 GLY A O 1
ATOM 755 N N . ILE A 1 95 ? 14.520 0.099 -5.256 1.00 76.44 95 ILE A N 1
ATOM 756 C CA . ILE A 1 95 ? 14.817 -0.583 -3.978 1.00 76.44 95 ILE A CA 1
ATOM 757 C C . ILE A 1 95 ? 15.275 0.334 -2.838 1.00 76.44 95 ILE A C 1
ATOM 759 O O . ILE A 1 95 ? 15.111 -0.010 -1.667 1.00 76.44 95 ILE A O 1
ATOM 763 N N . GLU A 1 96 ? 15.862 1.489 -3.157 1.00 75.94 96 GLU A N 1
ATOM 764 C CA . GLU A 1 96 ? 16.659 2.250 -2.188 1.00 75.94 96 GLU A CA 1
ATOM 765 C C . GLU A 1 96 ? 15.840 2.729 -0.982 1.00 75.94 96 GLU A C 1
ATOM 767 O O . GLU A 1 96 ? 16.272 2.537 0.157 1.00 75.94 96 GLU A O 1
ATOM 772 N N . ALA A 1 97 ? 14.628 3.257 -1.188 1.00 71.81 97 ALA A N 1
ATOM 773 C CA . ALA A 1 97 ? 13.823 3.738 -0.064 1.00 71.81 97 ALA A CA 1
ATOM 774 C C . ALA A 1 97 ? 13.134 2.614 0.720 1.00 71.81 97 ALA A C 1
ATOM 776 O O . ALA A 1 97 ? 12.935 2.768 1.923 1.00 71.81 97 ALA A O 1
ATOM 777 N N . PHE A 1 98 ? 12.821 1.465 0.102 1.00 80.56 98 PHE A N 1
ATOM 778 C CA . PHE A 1 98 ? 12.178 0.348 0.814 1.00 80.56 98 PHE A CA 1
ATOM 779 C C . PHE A 1 98 ? 13.062 -0.209 1.931 1.00 80.56 98 PHE A C 1
ATOM 781 O O . PHE A 1 98 ? 12.543 -0.649 2.954 1.00 80.56 98 PHE A O 1
ATOM 788 N N . SER A 1 99 ? 14.387 -0.095 1.795 1.00 79.44 99 SER A N 1
ATOM 789 C CA . SER A 1 99 ? 15.335 -0.446 2.860 1.00 79.44 99 SER A CA 1
ATOM 790 C C . SER A 1 99 ? 15.119 0.345 4.163 1.00 79.44 99 SER A C 1
ATOM 792 O O . SER A 1 99 ? 15.435 -0.143 5.251 1.00 79.44 99 SER A O 1
ATOM 794 N N . GLN A 1 100 ? 14.558 1.557 4.072 1.00 79.31 100 GLN A N 1
ATOM 795 C CA . GLN A 1 100 ? 14.278 2.429 5.215 1.00 79.31 100 GLN A CA 1
ATOM 796 C C . GLN A 1 100 ? 12.878 2.202 5.808 1.00 79.31 100 GLN A C 1
ATOM 798 O O . GLN A 1 100 ? 12.638 2.562 6.965 1.00 79.31 100 GLN A O 1
ATOM 803 N N . LEU A 1 101 ? 11.969 1.552 5.070 1.00 86.94 101 LEU A N 1
ATOM 804 C CA . LEU A 1 101 ? 10.577 1.301 5.463 1.00 86.94 101 LEU A CA 1
ATOM 805 C C . LEU A 1 101 ? 10.450 0.072 6.377 1.00 86.94 101 LEU A C 1
ATOM 807 O O . LEU A 1 101 ? 9.738 -0.887 6.090 1.00 86.94 101 LEU A O 1
ATOM 811 N N . LYS A 1 102 ? 11.140 0.102 7.520 1.00 85.38 102 LYS A N 1
ATOM 812 C CA . LYS A 1 102 ? 11.253 -1.035 8.458 1.00 85.38 102 LYS A CA 1
ATOM 813 C C . LYS A 1 102 ? 9.924 -1.503 9.054 1.00 85.38 102 LYS A C 1
ATOM 815 O O . LYS A 1 102 ? 9.837 -2.628 9.540 1.00 85.38 102 LYS A O 1
ATOM 820 N N . CYS A 1 103 ? 8.915 -0.636 9.077 1.00 90.19 103 CYS A N 1
ATOM 821 C CA . CYS A 1 103 ? 7.588 -0.960 9.587 1.00 90.19 103 CYS A CA 1
ATOM 822 C C . CYS A 1 103 ? 6.597 -1.360 8.493 1.00 90.19 103 CYS A C 1
ATOM 824 O O . CYS A 1 103 ? 5.455 -1.664 8.844 1.00 90.19 103 CYS A O 1
ATOM 826 N N . LEU A 1 104 ? 7.006 -1.385 7.218 1.00 90.75 104 LEU A N 1
ATOM 827 C CA . LEU A 1 104 ? 6.125 -1.735 6.113 1.00 90.75 104 LEU A CA 1
ATOM 828 C C . LEU A 1 104 ? 5.736 -3.209 6.224 1.00 90.75 104 LEU A C 1
ATOM 830 O O . LEU A 1 104 ? 6.575 -4.086 6.416 1.00 90.75 104 LEU A O 1
ATOM 834 N N . ARG A 1 105 ? 4.434 -3.473 6.149 1.00 91.12 105 ARG A N 1
ATOM 835 C CA . ARG A 1 105 ? 3.844 -4.813 6.287 1.00 91.12 105 ARG A CA 1
ATOM 836 C C . ARG A 1 105 ? 3.044 -5.201 5.062 1.00 91.12 105 ARG A C 1
ATOM 838 O O . ARG A 1 105 ? 3.001 -6.381 4.728 1.00 91.12 105 ARG A O 1
ATOM 845 N N . THR A 1 106 ? 2.434 -4.206 4.425 1.00 91.44 106 THR A N 1
ATOM 846 C CA . THR A 1 106 ? 1.555 -4.384 3.278 1.00 91.44 106 THR A CA 1
ATOM 847 C C . THR A 1 106 ? 2.017 -3.488 2.142 1.00 91.44 106 THR A C 1
ATOM 849 O O . THR A 1 106 ? 2.094 -2.268 2.302 1.00 91.44 106 THR A O 1
ATOM 852 N N . LEU A 1 107 ? 2.288 -4.096 0.993 1.00 90.81 107 LEU A N 1
ATOM 853 C CA . LEU A 1 107 ? 2.532 -3.396 -0.262 1.00 90.81 107 LEU A CA 1
ATOM 854 C C . LEU A 1 107 ? 1.574 -3.952 -1.315 1.00 90.81 107 LEU A C 1
ATOM 856 O O . LEU A 1 107 ? 1.654 -5.127 -1.675 1.00 90.81 107 LEU A O 1
ATOM 860 N N . ASN A 1 108 ? 0.664 -3.102 -1.781 1.00 90.75 108 ASN A N 1
ATOM 861 C CA . ASN A 1 108 ? -0.315 -3.447 -2.802 1.00 90.75 108 ASN A CA 1
ATOM 862 C C . ASN A 1 108 ? -0.104 -2.560 -4.029 1.00 90.75 108 ASN A C 1
ATOM 864 O O . ASN A 1 108 ? -0.409 -1.366 -4.018 1.00 90.75 108 ASN A O 1
ATOM 868 N N . LEU A 1 109 ? 0.425 -3.166 -5.088 1.00 89.31 109 LEU A N 1
ATOM 869 C CA . LEU A 1 109 ? 0.666 -2.511 -6.373 1.00 89.31 109 LEU A CA 1
ATOM 870 C C . LEU A 1 109 ? -0.105 -3.215 -7.494 1.00 89.31 109 LEU A C 1
ATOM 872 O O . LEU A 1 109 ? 0.330 -3.217 -8.645 1.00 89.31 109 LEU A O 1
ATOM 876 N N . ARG A 1 110 ? -1.248 -3.824 -7.165 1.00 86.62 110 ARG A N 1
ATOM 877 C CA . ARG A 1 110 ? -2.118 -4.499 -8.131 1.00 86.62 110 ARG A CA 1
ATOM 878 C C . ARG A 1 110 ? -2.507 -3.566 -9.283 1.00 86.62 110 ARG A C 1
ATOM 880 O O . ARG A 1 110 ? -2.646 -2.360 -9.082 1.00 86.62 110 ARG A O 1
ATOM 887 N N . SER A 1 111 ? -2.716 -4.136 -10.472 1.00 87.38 111 SER A N 1
ATOM 888 C CA . SER A 1 111 ? -3.136 -3.395 -11.670 1.00 87.38 111 SER A CA 1
ATOM 889 C C . SER A 1 111 ? -2.087 -2.403 -12.188 1.00 87.38 111 SER A C 1
ATOM 891 O O . SER A 1 111 ? -2.430 -1.465 -12.906 1.00 87.38 111 SER A O 1
ATOM 893 N N . ASN A 1 112 ? -0.812 -2.620 -11.857 1.00 89.25 112 ASN A N 1
ATOM 894 C CA . ASN A 1 112 ? 0.317 -1.923 -12.463 1.00 89.25 112 ASN A CA 1
ATOM 895 C C . ASN A 1 112 ? 1.115 -2.894 -13.352 1.00 89.25 112 ASN A C 1
ATOM 897 O O . ASN A 1 112 ? 1.256 -4.062 -12.988 1.00 89.25 112 ASN A O 1
ATOM 901 N N . PRO A 1 113 ? 1.693 -2.436 -14.477 1.00 89.94 113 PRO A N 1
ATOM 902 C CA . PRO A 1 113 ? 2.507 -3.258 -15.379 1.00 89.94 113 PRO A CA 1
ATOM 903 C C . PRO A 1 113 ? 3.919 -3.560 -14.825 1.00 89.94 113 PRO A C 1
ATOM 905 O O . PRO A 1 113 ? 4.919 -3.389 -15.522 1.00 89.94 113 PRO A O 1
ATOM 908 N N . ILE A 1 114 ? 4.021 -4.001 -13.569 1.00 87.62 114 ILE A N 1
ATOM 909 C CA . ILE A 1 114 ? 5.289 -4.348 -12.915 1.00 87.62 114 ILE A CA 1
ATOM 910 C C . ILE A 1 114 ? 5.671 -5.774 -13.306 1.00 87.62 114 ILE A C 1
ATOM 912 O O . ILE A 1 114 ? 4.994 -6.731 -12.937 1.00 87.62 114 ILE A O 1
ATOM 916 N N . THR A 1 115 ? 6.777 -5.927 -14.031 1.00 82.25 115 THR A N 1
ATOM 917 C CA . THR A 1 115 ? 7.242 -7.239 -14.512 1.00 82.25 115 THR A CA 1
ATOM 918 C C . THR A 1 115 ? 8.213 -7.927 -13.561 1.00 82.25 115 THR A C 1
ATOM 920 O O . THR A 1 115 ? 8.332 -9.149 -13.581 1.00 82.25 115 THR A O 1
ATOM 923 N N . GLU A 1 116 ? 8.920 -7.158 -12.733 1.00 81.50 116 GLU A N 1
ATOM 924 C CA . GLU A 1 116 ? 9.934 -7.670 -11.815 1.00 81.50 116 GLU A CA 1
ATOM 925 C C . GLU A 1 116 ? 9.787 -7.037 -10.434 1.00 81.50 116 GLU A C 1
ATOM 927 O O . GLU A 1 116 ? 9.586 -5.828 -10.296 1.00 81.50 116 GLU A O 1
ATOM 932 N N . VAL A 1 117 ? 9.922 -7.872 -9.403 1.00 77.81 117 VAL A N 1
ATOM 933 C CA . VAL A 1 117 ? 9.898 -7.445 -8.006 1.00 77.81 117 VAL A CA 1
ATOM 934 C C . VAL A 1 117 ? 11.260 -7.729 -7.385 1.00 77.81 117 VAL A C 1
ATOM 936 O O . VAL A 1 117 ? 11.708 -8.881 -7.401 1.00 77.81 117 VAL A O 1
ATOM 939 N N . PRO A 1 118 ? 11.919 -6.712 -6.812 1.00 77.31 118 PRO A N 1
ATOM 940 C CA . PRO A 1 118 ? 13.170 -6.903 -6.098 1.00 77.31 118 PRO A CA 1
ATOM 941 C C . PRO A 1 118 ? 13.035 -7.885 -4.925 1.00 77.31 118 PRO A C 1
ATOM 943 O O . PRO A 1 118 ? 12.036 -7.902 -4.203 1.00 77.31 118 PRO A O 1
ATOM 946 N N . LYS A 1 119 ? 14.065 -8.702 -4.690 1.00 78.19 119 LYS A N 1
ATOM 947 C CA . LYS A 1 119 ? 14.056 -9.710 -3.611 1.00 78.19 119 LYS A CA 1
ATOM 948 C C . LYS A 1 119 ? 14.028 -9.068 -2.224 1.00 78.19 119 LYS A C 1
ATOM 950 O O . LYS A 1 119 ? 13.536 -9.666 -1.273 1.00 78.19 119 LYS A O 1
ATOM 955 N N . GLU A 1 120 ? 14.524 -7.842 -2.131 1.00 76.62 120 GLU A N 1
ATOM 956 C CA . GLU A 1 120 ? 14.604 -7.004 -0.940 1.00 76.62 120 GLU A CA 1
ATOM 957 C C . GLU A 1 120 ? 13.220 -6.714 -0.346 1.00 76.62 120 GLU A C 1
ATOM 959 O O . GLU A 1 120 ? 13.097 -6.548 0.866 1.00 76.62 120 GLU A O 1
ATOM 964 N N . ILE A 1 121 ? 12.173 -6.704 -1.178 1.00 74.75 121 ILE A N 1
ATOM 965 C CA . ILE A 1 121 ? 10.787 -6.486 -0.744 1.00 74.75 121 ILE A CA 1
ATOM 966 C C . ILE A 1 121 ? 10.054 -7.800 -0.426 1.00 74.75 121 ILE A C 1
ATOM 968 O O . ILE A 1 121 ? 8.942 -7.782 0.096 1.00 74.75 121 ILE A O 1
ATOM 972 N N . GLY A 1 122 ? 10.694 -8.951 -0.662 1.00 66.00 122 GLY A N 1
ATOM 973 C CA . GLY A 1 122 ? 10.135 -10.278 -0.383 1.00 66.00 122 GLY A CA 1
ATOM 974 C C . GLY A 1 122 ? 9.945 -10.596 1.106 1.00 66.00 122 GLY A C 1
ATOM 975 O O . GLY A 1 122 ? 9.334 -11.606 1.433 1.00 66.00 122 GLY A O 1
ATOM 976 N N . GLY A 1 123 ? 10.449 -9.750 2.012 1.00 68.81 123 GLY A N 1
ATOM 977 C CA . GLY A 1 123 ? 10.252 -9.879 3.462 1.00 68.81 123 GLY A CA 1
ATOM 978 C C . GLY A 1 123 ? 8.941 -9.286 3.997 1.00 68.81 123 GLY A C 1
ATOM 979 O O . GLY A 1 123 ? 8.707 -9.343 5.205 1.00 68.81 123 GLY A O 1
ATOM 980 N N . LEU A 1 124 ? 8.101 -8.686 3.146 1.00 73.81 124 LEU A N 1
ATOM 981 C CA . LEU A 1 124 ? 6.819 -8.113 3.563 1.00 73.81 124 LEU A CA 1
ATOM 982 C C . LEU A 1 124 ? 5.790 -9.208 3.881 1.00 73.81 124 LEU A C 1
ATOM 984 O O . LEU A 1 124 ? 5.683 -10.198 3.164 1.00 73.81 124 LEU A O 1
ATOM 988 N N . MET A 1 125 ? 5.002 -9.013 4.946 1.00 72.12 125 MET A N 1
ATOM 989 C CA . MET A 1 125 ? 4.001 -10.001 5.383 1.00 72.12 125 MET A CA 1
ATOM 990 C C . MET A 1 125 ? 2.854 -10.174 4.383 1.00 72.12 125 MET A C 1
ATOM 992 O O . MET A 1 125 ? 2.295 -11.263 4.286 1.00 72.12 125 MET A O 1
ATOM 996 N N . GLN A 1 126 ? 2.496 -9.111 3.662 1.00 75.12 126 GLN A N 1
ATOM 997 C CA . GLN A 1 126 ? 1.490 -9.155 2.610 1.00 75.12 126 GLN A CA 1
ATOM 998 C C . GLN A 1 126 ? 1.954 -8.338 1.405 1.00 75.12 126 GLN A C 1
ATOM 1000 O O . GLN A 1 126 ? 2.167 -7.126 1.495 1.00 75.12 126 GLN A O 1
ATOM 1005 N N . PHE A 1 127 ? 2.117 -9.024 0.280 1.00 74.44 127 PHE A N 1
ATOM 1006 C CA . PHE A 1 127 ? 2.601 -8.456 -0.968 1.00 74.44 127 PHE A CA 1
ATOM 1007 C C . PHE A 1 127 ? 1.736 -8.953 -2.126 1.00 74.44 127 PHE A C 1
ATOM 1009 O O . PHE A 1 127 ? 1.595 -10.162 -2.311 1.00 74.44 127 PHE A O 1
ATOM 1016 N N . GLU A 1 128 ? 1.149 -8.026 -2.886 1.00 74.19 128 GLU A N 1
ATOM 1017 C CA . GLU A 1 128 ? 0.241 -8.339 -3.995 1.00 74.19 128 GLU A CA 1
ATOM 1018 C C . GLU A 1 128 ? 0.614 -7.539 -5.254 1.00 74.19 128 GLU A C 1
ATOM 1020 O O . GLU A 1 128 ? 0.594 -6.303 -5.260 1.00 74.19 128 GLU A O 1
ATOM 1025 N N . ILE A 1 129 ? 0.930 -8.273 -6.325 1.00 66.94 129 ILE A N 1
ATOM 1026 C CA . ILE A 1 129 ? 1.076 -7.792 -7.704 1.00 66.94 129 ILE A CA 1
ATOM 1027 C C . ILE A 1 129 ? 0.248 -8.707 -8.617 1.00 66.94 129 ILE A C 1
ATOM 1029 O O . ILE A 1 129 ? 0.188 -9.919 -8.396 1.00 66.94 129 ILE A O 1
ATOM 1033 N N . SER A 1 130 ? -0.468 -8.143 -9.588 1.00 57.81 130 SER A N 1
ATOM 1034 C CA . SER A 1 130 ? -1.278 -8.889 -10.568 1.00 57.81 130 SER A CA 1
ATOM 1035 C C . SER A 1 130 ? -1.390 -8.094 -11.851 1.00 57.81 130 SER A C 1
ATOM 1037 O O . SER A 1 130 ? -1.732 -6.892 -11.723 1.00 57.81 130 SER A O 1
#

Foldseek 3Di:
DPDQWADFDADPVRHGPDIHGDVVNVVVVCVVCVQQADEDEADDDPDDDADPDLNHAEYEYEAAEAEADDQPRLQNNQNHAYYYYDNHAHAEYDLPSVVSNPNHAYYYDEPYNHPDDDVSCVPHNYYDYD

Secondary structure (DSSP, 8-state):
---SEEEEEE-TTS-EEEEEEPHHHHHHHHHHHTTTEEEEE--STTSPP--S-TT--EEEEESPPSEE---GGGTT-TT--EEEEES--EEE--STTGGG-TT--EEE-TTS------GGGTT-SEEE--

Sequence (130 aa):
MRSFFQDFEEDVDGNIIQCKMHDIVHDFVLYLTKDECFTMVVKGANERMELPGDEVRHLTLLFAPEGPFPVSFLNNSKSLRTLTSFDSKLTSIGIEAFSQLKCLRTLNLRSNPITEVPKEIGGLMQFEIS